Protein AF-W4RM06-F1 (afdb_monomer_lite)

pLDDT: mean 82.47, std 22.81, range [36.56, 98.69]

Organism: NCBI:txid1294265

InterPro domains:
  IPR001387 Cro/C1-type, helix-turn-helix domain [PS50943] (14-68)
  IPR001387 Cro/C1-type, helix-turn-helix domain [SM00530] (13-68)
  IPR001387 Cro/C1-type, helix-turn-helix domain [cd00093] (11-61)
  IPR010982 Lambda repressor-like, DNA-binding domain superfamily [G3DSA:1.10.260.40] (1-71)
  IPR010982 Lambda repressor-like, DNA-binding domain superfamily [SSF47413] (6-69)

Radius of gyration: 18.26 Å; chains: 1; bounding box: 46×34×47 Å

Foldseek 3Di:
DALVVLQVLLLQCLVVLCVQVPHDLCRSCVQLVHDSVVNVCSPVVNDTDDSSSSLSCCVVCVPGPSNCVVCNNCSVVVSVVNVVVVCPDDPPPPPDDDDDDDDDDDDDDDDDDDDD

Secondary structure (DSSP, 8-state):
--HHHHHHHHHHHHHHHHHHTT--HHHHHHHTT--HHHHHHHHTTSSPPPHHHHHHHHHHTTTSHHHHHHH-S-HHHHHHHHHHHTTTT------S---------S-S----PPP-

Structure (mmCIF, N/CA/C/O backbone):
data_AF-W4RM06-F1
#
_entry.id   AF-W4RM06-F1
#
loop_
_atom_site.group_PDB
_atom_site.id
_atom_site.type_symbol
_atom_site.label_atom_id
_atom_site.label_alt_id
_atom_site.label_comp_id
_atom_site.label_asym_id
_atom_site.label_entity_id
_atom_site.label_seq_id
_atom_site.pdbx_PDB_ins_code
_atom_site.Cartn_x
_atom_site.Cartn_y
_atom_site.Cartn_z
_atom_site.occupancy
_atom_site.B_iso_or_equiv
_atom_site.auth_seq_id
_atom_site.auth_comp_id
_atom_site.auth_asym_id
_atom_site.auth_atom_id
_atom_site.pdbx_PDB_model_num
ATOM 1 N N . MET A 1 1 ? 14.606 5.292 -10.178 1.00 82.69 1 MET A N 1
ATOM 2 C CA . MET A 1 1 ? 14.093 4.287 -9.219 1.00 82.69 1 MET A CA 1
ATOM 3 C C . MET A 1 1 ? 13.706 3.058 -10.015 1.00 82.69 1 MET A C 1
ATOM 5 O O . MET A 1 1 ? 13.183 3.231 -11.105 1.00 82.69 1 MET A O 1
ATOM 9 N N . THR A 1 2 ? 13.960 1.848 -9.525 1.00 92.25 2 THR A N 1
ATOM 10 C CA . THR A 1 2 ? 13.528 0.612 -10.207 1.00 92.25 2 THR A CA 1
ATOM 11 C C . THR A 1 2 ? 12.145 0.167 -9.732 1.00 92.25 2 THR A C 1
ATOM 13 O O . THR A 1 2 ? 11.680 0.578 -8.668 1.00 92.25 2 THR A O 1
ATOM 16 N N . ARG A 1 3 ? 11.480 -0.719 -10.487 1.00 94.19 3 ARG A N 1
ATOM 17 C CA . ARG A 1 3 ? 10.198 -1.317 -10.070 1.00 94.19 3 ARG A CA 1
ATOM 18 C C . ARG A 1 3 ? 10.292 -1.960 -8.680 1.00 94.19 3 ARG A C 1
ATOM 20 O O . ARG A 1 3 ? 9.402 -1.750 -7.858 1.00 94.19 3 ARG A O 1
ATOM 27 N N . ASP A 1 4 ? 11.360 -2.703 -8.409 1.00 95.12 4 ASP A N 1
ATOM 28 C CA . ASP A 1 4 ? 11.536 -3.412 -7.136 1.00 95.12 4 ASP A CA 1
ATOM 29 C C . ASP A 1 4 ? 11.766 -2.445 -5.967 1.00 95.12 4 ASP A C 1
ATOM 31 O O . ASP A 1 4 ? 11.228 -2.644 -4.875 1.00 95.12 4 ASP A O 1
ATOM 35 N N . GLU A 1 5 ? 12.485 -1.342 -6.202 1.00 95.62 5 GLU A N 1
ATOM 36 C CA . GLU A 1 5 ? 12.638 -0.273 -5.210 1.00 95.62 5 GLU A CA 1
ATOM 37 C C . GLU A 1 5 ? 11.291 0.368 -4.860 1.00 95.62 5 GLU A C 1
ATOM 39 O O . GLU A 1 5 ? 11.002 0.591 -3.682 1.00 95.62 5 GLU A O 1
ATOM 44 N N . ILE A 1 6 ? 10.453 0.639 -5.866 1.00 96.81 6 ILE A N 1
ATOM 45 C CA . ILE A 1 6 ? 9.100 1.178 -5.670 1.00 96.81 6 ILE A CA 1
ATOM 46 C C . ILE A 1 6 ? 8.262 0.195 -4.848 1.00 96.81 6 ILE A C 1
ATOM 48 O O . ILE A 1 6 ? 7.651 0.591 -3.852 1.00 96.81 6 ILE A O 1
ATOM 52 N N . ILE A 1 7 ? 8.269 -1.090 -5.221 1.00 97.88 7 ILE A N 1
ATOM 53 C CA . ILE A 1 7 ? 7.534 -2.138 -4.507 1.00 97.88 7 ILE A CA 1
ATOM 54 C C . ILE A 1 7 ? 7.948 -2.189 -3.036 1.00 97.88 7 ILE A C 1
ATOM 56 O O . ILE A 1 7 ? 7.076 -2.198 -2.161 1.00 97.88 7 ILE A O 1
ATOM 60 N N . SER A 1 8 ? 9.252 -2.177 -2.745 1.00 98.12 8 SER A N 1
ATOM 61 C CA . SER A 1 8 ? 9.743 -2.219 -1.366 1.00 98.12 8 SER A CA 1
ATOM 62 C C . SER A 1 8 ? 9.312 -0.988 -0.576 1.00 98.12 8 SER A C 1
ATOM 64 O O . SER A 1 8 ? 8.691 -1.117 0.481 1.00 98.12 8 SER A O 1
ATOM 66 N N . ARG A 1 9 ? 9.571 0.212 -1.113 1.00 97.81 9 ARG A N 1
ATOM 67 C CA . ARG A 1 9 ? 9.291 1.481 -0.425 1.00 97.81 9 ARG A CA 1
ATOM 68 C C . ARG A 1 9 ? 7.809 1.660 -0.119 1.00 97.81 9 ARG A C 1
ATOM 70 O O . ARG A 1 9 ? 7.461 2.040 0.997 1.00 97.81 9 ARG A O 1
ATOM 77 N N . VAL A 1 10 ? 6.931 1.350 -1.073 1.00 98.25 10 VAL A N 1
ATOM 78 C CA . VAL A 1 10 ? 5.479 1.454 -0.863 1.00 98.25 10 VAL A CA 1
ATOM 79 C C . VAL A 1 10 ? 5.004 0.401 0.135 1.00 98.25 10 VAL A C 1
ATOM 81 O O . VAL A 1 10 ? 4.276 0.740 1.068 1.00 98.25 10 VAL A O 1
ATOM 84 N N . SER A 1 11 ? 5.467 -0.849 0.011 1.00 98.50 11 SER A N 1
ATOM 85 C CA . SER A 1 11 ? 5.104 -1.938 0.936 1.00 98.50 11 SER A CA 1
ATOM 86 C C . SER A 1 11 ? 5.443 -1.601 2.392 1.00 98.50 11 SER A C 1
ATOM 88 O O . SER A 1 11 ? 4.647 -1.861 3.294 1.00 98.50 11 SER A O 1
ATOM 90 N N . GLU A 1 12 ? 6.593 -0.969 2.633 1.00 98.25 12 GLU A N 1
ATOM 91 C CA . GLU A 1 12 ? 7.021 -0.542 3.970 1.00 98.25 12 GLU A CA 1
ATOM 92 C C . GLU A 1 12 ? 6.146 0.562 4.577 1.00 98.25 12 GLU A C 1
ATOM 94 O O . GLU A 1 12 ? 6.074 0.687 5.805 1.00 98.25 12 GLU A O 1
ATOM 99 N N . LYS A 1 13 ? 5.479 1.356 3.733 1.00 98.25 13 LYS A N 1
ATOM 100 C CA . LYS A 1 13 ? 4.684 2.517 4.140 1.00 98.25 13 LYS A CA 1
ATOM 101 C C . LYS A 1 13 ? 3.189 2.247 4.254 1.00 98.25 13 LYS A C 1
ATOM 103 O O . LYS A 1 13 ? 2.501 3.067 4.850 1.00 98.25 13 LYS A O 1
ATOM 108 N N . VAL A 1 14 ? 2.688 1.089 3.815 1.00 98.25 14 VAL A N 1
ATOM 109 C CA . VAL A 1 14 ? 1.246 0.759 3.829 1.00 98.25 14 VAL A CA 1
ATOM 110 C C . VAL A 1 14 ? 0.588 0.981 5.196 1.00 98.25 14 VAL A C 1
ATOM 112 O O . VAL A 1 14 ? -0.499 1.548 5.269 1.00 98.25 14 VAL A O 1
ATOM 115 N N . ARG A 1 15 ? 1.250 0.593 6.296 1.00 98.50 15 ARG A N 1
ATOM 116 C CA . ARG A 1 15 ? 0.711 0.799 7.653 1.00 98.50 15 ARG A CA 1
ATOM 117 C C . ARG A 1 15 ? 0.625 2.279 8.031 1.00 98.50 15 ARG A C 1
ATOM 119 O O . ARG A 1 15 ? -0.334 2.675 8.689 1.00 98.50 15 ARG A O 1
ATOM 126 N N . VAL A 1 16 ? 1.644 3.059 7.667 1.00 98.44 16 VAL A N 1
ATOM 127 C CA . VAL A 1 16 ? 1.706 4.503 7.943 1.00 98.44 16 VAL A CA 1
ATOM 128 C C . VAL A 1 16 ? 0.625 5.208 7.140 1.00 98.44 16 VAL A C 1
ATOM 130 O O . VAL A 1 16 ? -0.206 5.886 7.727 1.00 98.44 16 VAL A O 1
ATOM 133 N N . LEU A 1 17 ? 0.562 4.921 5.840 1.00 98.56 17 LEU A N 1
ATOM 134 C CA . LEU A 1 17 ? -0.456 5.435 4.936 1.00 98.56 17 LEU A CA 1
ATOM 135 C C . LEU A 1 17 ? -1.870 5.141 5.444 1.00 98.56 17 LEU A C 1
ATOM 137 O O . LEU A 1 17 ? -2.706 6.032 5.518 1.00 98.56 17 LEU A O 1
ATOM 141 N N . ARG A 1 18 ? -2.137 3.895 5.857 1.00 98.56 18 ARG A N 1
ATOM 142 C CA . ARG A 1 18 ? -3.445 3.514 6.400 1.00 98.56 18 ARG A CA 1
ATOM 143 C C . ARG A 1 18 ? -3.806 4.317 7.655 1.00 98.56 18 ARG A C 1
ATOM 145 O O . ARG A 1 18 ? -4.975 4.654 7.839 1.00 98.56 18 ARG A O 1
ATOM 152 N N . ALA A 1 19 ? -2.833 4.565 8.533 1.00 98.44 19 ALA A N 1
ATOM 153 C CA . ALA A 1 19 ? -3.039 5.358 9.740 1.00 98.44 19 ALA A CA 1
ATOM 154 C C . ALA A 1 19 ? -3.270 6.842 9.415 1.00 98.44 19 ALA A C 1
ATOM 156 O O . ALA A 1 19 ? -4.161 7.437 10.011 1.00 98.44 19 ALA A O 1
ATOM 157 N N . GLU A 1 20 ? -2.533 7.395 8.448 1.00 98.25 20 GLU A N 1
ATOM 158 C CA . GLU A 1 20 ? -2.690 8.767 7.944 1.00 98.25 20 GLU A CA 1
ATOM 159 C C . GLU A 1 20 ? -4.120 9.024 7.459 1.00 98.25 20 GLU A C 1
ATOM 161 O O . GLU A 1 20 ? -4.757 9.984 7.881 1.00 98.25 20 GLU A O 1
ATOM 166 N N . VAL A 1 21 ? -4.676 8.111 6.657 1.00 98.06 21 VAL A N 1
ATOM 167 C CA . VAL A 1 21 ? -6.057 8.232 6.156 1.00 98.06 21 VAL A CA 1
ATOM 168 C C . VAL A 1 21 ? -7.124 7.733 7.146 1.00 98.06 21 VAL A C 1
ATOM 170 O O . VAL A 1 21 ? -8.316 7.751 6.841 1.00 98.06 21 VAL A O 1
ATOM 173 N N . GLY A 1 22 ? -6.726 7.251 8.330 1.00 98.31 22 GLY A N 1
ATOM 174 C CA . GLY A 1 22 ? -7.642 6.812 9.389 1.00 98.31 22 GLY A CA 1
ATOM 175 C C . GLY A 1 22 ? -8.440 5.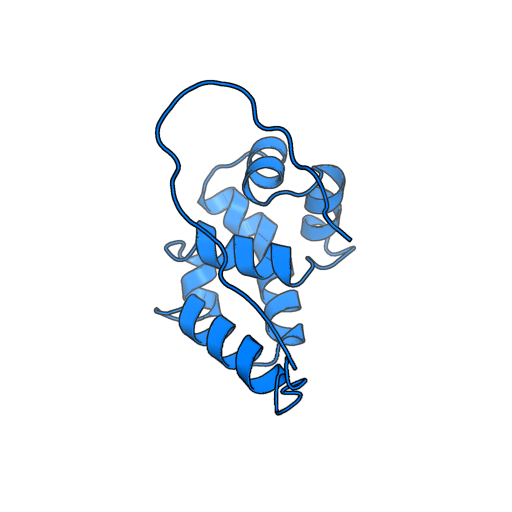539 9.077 1.00 98.31 22 GLY A C 1
ATOM 176 O O . GLY A 1 22 ? -9.552 5.364 9.577 1.00 98.31 22 GLY A O 1
ATOM 177 N N . TYR A 1 23 ? -7.924 4.638 8.236 1.00 98.56 23 TYR A N 1
ATOM 178 C CA . TYR A 1 23 ? -8.662 3.439 7.819 1.00 98.56 23 TYR A CA 1
ATOM 179 C C . TYR A 1 23 ? -8.399 2.225 8.720 1.00 98.56 23 TYR A C 1
ATOM 181 O O . TYR A 1 23 ? -7.284 1.960 9.189 1.00 98.56 23 TYR A O 1
ATOM 189 N N . THR A 1 24 ? -9.438 1.410 8.917 1.00 98.69 24 THR A N 1
ATOM 190 C CA . THR A 1 24 ? -9.285 0.060 9.473 1.00 98.69 24 THR A CA 1
ATOM 191 C C . THR A 1 24 ? -8.580 -0.849 8.463 1.00 98.69 24 THR A C 1
ATOM 193 O O . THR A 1 24 ? -8.533 -0.554 7.267 1.00 98.69 24 THR A O 1
ATOM 196 N N . GLN A 1 25 ? -8.024 -1.975 8.922 1.00 98.50 25 GLN A N 1
ATOM 197 C CA . GLN A 1 25 ? -7.424 -2.958 8.010 1.00 98.50 25 GLN A CA 1
ATOM 198 C C . GLN A 1 25 ? -8.448 -3.516 7.017 1.00 98.50 25 GLN A C 1
ATOM 200 O O . GLN A 1 25 ? -8.106 -3.713 5.859 1.00 98.50 25 GLN A O 1
ATOM 205 N N . ASP A 1 26 ? -9.691 -3.736 7.449 1.00 98.62 26 ASP A N 1
ATOM 206 C CA . ASP A 1 26 ? -10.756 -4.210 6.562 1.00 98.62 26 ASP A CA 1
ATOM 207 C C . ASP A 1 26 ? -11.048 -3.192 5.456 1.00 98.62 26 ASP A C 1
ATOM 209 O O . ASP A 1 26 ? -11.005 -3.542 4.281 1.00 98.62 26 ASP A O 1
ATOM 213 N N . LYS A 1 27 ? -11.233 -1.914 5.819 1.00 98.69 27 LYS A N 1
ATOM 214 C CA . LYS A 1 27 ? -11.496 -0.840 4.852 1.00 98.69 27 LYS A CA 1
ATOM 215 C C . LYS A 1 27 ? -10.338 -0.650 3.873 1.00 98.69 27 LYS A C 1
ATOM 217 O O . LYS A 1 27 ? -10.558 -0.512 2.678 1.00 98.69 27 LYS A O 1
ATOM 222 N N . MET A 1 28 ? -9.101 -0.644 4.368 1.00 98.56 28 MET A N 1
ATOM 223 C CA . MET A 1 28 ? -7.926 -0.493 3.508 1.00 98.56 28 MET A CA 1
ATOM 224 C C . MET A 1 28 ? -7.781 -1.670 2.541 1.00 98.56 28 MET A C 1
ATOM 226 O O . MET A 1 28 ? -7.480 -1.456 1.373 1.00 98.56 28 MET A O 1
ATOM 230 N N . ALA A 1 29 ? -7.989 -2.899 3.026 1.00 98.56 29 ALA A N 1
ATOM 231 C CA . ALA A 1 29 ? -7.890 -4.106 2.214 1.00 98.56 29 ALA A CA 1
ATOM 232 C C . ALA A 1 29 ? -8.921 -4.105 1.076 1.00 98.56 29 ALA A C 1
ATOM 234 O O . ALA A 1 29 ? -8.556 -4.399 -0.060 1.00 98.56 29 ALA A O 1
ATOM 235 N N . ASP A 1 30 ? -10.159 -3.702 1.375 1.00 98.50 30 ASP A N 1
ATOM 236 C CA . ASP A 1 30 ? -11.233 -3.529 0.393 1.00 98.50 30 ASP A CA 1
ATOM 237 C C . ASP A 1 30 ? -10.869 -2.480 -0.674 1.00 98.50 30 ASP A C 1
ATOM 239 O O . ASP A 1 30 ? -10.872 -2.777 -1.866 1.00 98.50 30 ASP A O 1
ATOM 243 N N . ILE A 1 31 ? -10.416 -1.293 -0.248 1.00 98.12 31 ILE A N 1
ATOM 244 C CA . ILE A 1 31 ? -10.047 -0.185 -1.148 1.00 98.12 31 ILE A CA 1
ATOM 245 C C . ILE A 1 31 ? -8.914 -0.556 -2.111 1.00 98.12 31 ILE A C 1
ATOM 247 O O . ILE A 1 31 ? -8.983 -0.225 -3.292 1.00 98.12 31 ILE A O 1
ATOM 251 N N . ILE A 1 32 ? -7.865 -1.234 -1.633 1.00 97.69 32 ILE A N 1
ATOM 252 C CA . ILE A 1 32 ? -6.715 -1.605 -2.480 1.00 97.69 32 ILE A CA 1
ATOM 253 C C . ILE A 1 32 ? -6.889 -2.964 -3.175 1.00 97.69 32 ILE A C 1
ATOM 255 O O . ILE A 1 32 ? -5.967 -3.427 -3.850 1.00 97.69 32 ILE A O 1
ATOM 259 N N . GLY A 1 33 ? -8.043 -3.617 -2.998 1.00 97.50 33 GLY A N 1
ATOM 260 C CA . GLY A 1 33 ? -8.399 -4.859 -3.682 1.00 97.50 33 GLY A CA 1
ATOM 261 C C . GLY A 1 33 ? -7.584 -6.082 -3.253 1.00 97.50 33 GLY A C 1
ATOM 262 O O . GLY A 1 33 ? -7.241 -6.919 -4.088 1.00 97.50 33 GLY A O 1
ATOM 263 N N . VAL A 1 34 ? -7.246 -6.208 -1.965 1.00 98.38 34 VAL A N 1
ATOM 264 C CA . VAL A 1 34 ? -6.536 -7.380 -1.417 1.00 98.38 34 VAL A CA 1
ATOM 265 C C . VAL A 1 34 ? -7.288 -7.990 -0.240 1.00 98.38 34 VAL A C 1
ATOM 267 O O . VAL A 1 34 ? -8.111 -7.351 0.404 1.00 98.38 34 VAL A O 1
ATOM 270 N N . SER A 1 35 ? -6.976 -9.238 0.117 1.00 98.56 35 SER A N 1
ATOM 271 C CA . SER A 1 35 ? -7.533 -9.812 1.346 1.00 98.56 35 SER A CA 1
ATOM 272 C C . SER A 1 35 ? -6.972 -9.111 2.594 1.00 98.56 35 SER A C 1
ATOM 274 O O . SER A 1 35 ? -5.790 -8.749 2.633 1.00 98.56 35 SER A O 1
ATOM 276 N N . LYS A 1 36 ? -7.763 -9.023 3.674 1.00 98.56 36 LYS A N 1
ATOM 277 C CA . LYS A 1 36 ? -7.280 -8.539 4.985 1.00 98.56 36 LYS A CA 1
ATOM 278 C C . LYS A 1 36 ? -6.020 -9.281 5.438 1.00 98.56 36 LYS A C 1
ATOM 280 O O . LYS A 1 36 ? -5.080 -8.673 5.945 1.00 98.56 36 LYS A O 1
ATOM 285 N N . LYS A 1 37 ? -5.972 -10.604 5.231 1.00 98.50 37 LYS A N 1
ATOM 286 C CA . LYS A 1 37 ? -4.803 -11.434 5.562 1.00 98.50 37 LYS A CA 1
ATOM 287 C C . LYS A 1 37 ? -3.560 -10.956 4.809 1.00 98.50 37 LYS A C 1
ATOM 289 O O . LYS A 1 37 ? -2.506 -10.834 5.430 1.00 98.50 37 LYS A O 1
ATOM 294 N N . THR A 1 38 ? -3.691 -10.674 3.513 1.00 98.38 38 THR A N 1
ATOM 295 C CA . THR A 1 38 ? -2.611 -10.149 2.666 1.00 98.38 38 THR A CA 1
ATOM 296 C C . THR A 1 38 ? -2.124 -8.803 3.187 1.00 98.38 38 THR A C 1
ATOM 298 O O . THR A 1 38 ? -0.933 -8.669 3.456 1.00 98.38 38 THR A O 1
ATOM 301 N N . LEU A 1 39 ? -3.033 -7.851 3.434 1.00 98.69 39 LEU A N 1
ATOM 302 C CA . LEU A 1 39 ? -2.685 -6.549 4.011 1.00 98.69 39 LEU A CA 1
ATOM 303 C C . LEU A 1 39 ? -1.909 -6.708 5.329 1.00 98.69 39 LEU A C 1
ATOM 305 O O . LEU A 1 39 ? -0.847 -6.119 5.499 1.00 98.69 39 LEU A O 1
ATOM 309 N N . VAL A 1 40 ? -2.388 -7.563 6.239 1.00 98.62 40 VAL A N 1
ATOM 310 C CA . VAL A 1 40 ? -1.715 -7.833 7.520 1.00 98.62 40 VAL A CA 1
ATOM 311 C C . VAL A 1 40 ? -0.310 -8.413 7.323 1.00 98.62 40 VAL A C 1
ATOM 313 O O . VAL A 1 40 ? 0.589 -8.081 8.094 1.00 98.62 40 VAL A O 1
ATOM 316 N N . GLN A 1 41 ? -0.089 -9.291 6.336 1.00 98.69 41 GLN A N 1
ATOM 317 C CA . GLN A 1 41 ? 1.259 -9.808 6.058 1.00 98.69 41 GLN A CA 1
ATOM 318 C C . GLN A 1 41 ? 2.185 -8.718 5.499 1.00 98.69 41 GLN A C 1
ATOM 320 O O . GLN A 1 41 ? 3.356 -8.690 5.885 1.00 98.69 41 GLN A O 1
ATOM 325 N N . ILE A 1 42 ? 1.663 -7.817 4.657 1.00 98.50 42 ILE A N 1
ATOM 326 C CA . ILE A 1 42 ? 2.407 -6.663 4.127 1.00 98.50 42 ILE A CA 1
ATOM 327 C C . ILE A 1 42 ? 2.805 -5.723 5.269 1.00 98.50 42 ILE A C 1
ATOM 329 O O . ILE A 1 42 ? 3.983 -5.426 5.442 1.00 98.50 42 ILE A O 1
ATOM 333 N N . GLU A 1 43 ? 1.863 -5.339 6.136 1.00 98.38 43 GLU A N 1
ATOM 334 C CA . GLU A 1 43 ? 2.144 -4.459 7.282 1.00 98.38 43 GLU A CA 1
ATOM 335 C C . GLU A 1 43 ? 3.137 -5.067 8.286 1.00 98.38 43 GLU A C 1
ATOM 337 O O . GLU A 1 43 ? 3.855 -4.342 8.976 1.00 98.38 43 GLU A O 1
ATOM 342 N N . LYS A 1 44 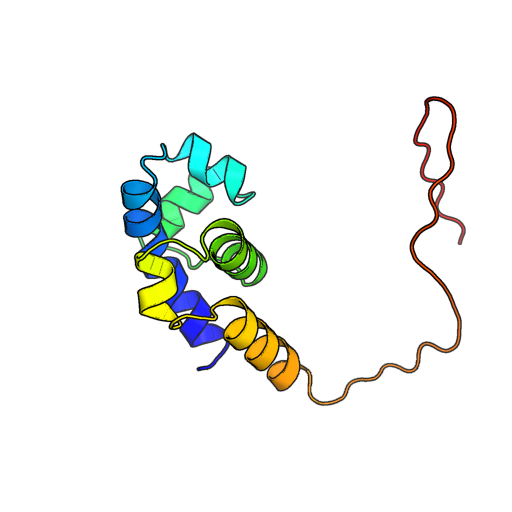? 3.188 -6.403 8.374 1.00 97.81 44 LYS A N 1
ATOM 343 C CA . LYS A 1 44 ? 4.166 -7.152 9.181 1.00 97.81 44 LYS A CA 1
ATOM 344 C C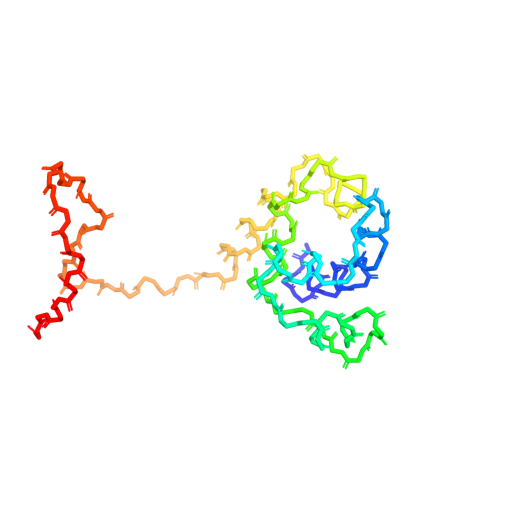 . LYS A 1 44 ? 5.505 -7.370 8.470 1.00 97.81 44 LYS A C 1
ATOM 346 O O . LYS A 1 44 ? 6.366 -8.030 9.048 1.00 97.81 44 LYS A O 1
ATOM 351 N N . ARG A 1 45 ? 5.679 -6.853 7.247 1.00 96.88 45 ARG A N 1
ATOM 352 C CA . ARG A 1 45 ? 6.880 -7.007 6.406 1.00 96.88 45 ARG A CA 1
ATOM 353 C C . ARG A 1 45 ? 7.245 -8.464 6.105 1.00 96.88 45 ARG A C 1
ATOM 355 O O . ARG A 1 45 ? 8.412 -8.799 5.954 1.00 96.88 45 ARG A O 1
ATOM 362 N N . ARG A 1 46 ? 6.248 -9.351 6.054 1.00 97.75 46 ARG A N 1
ATOM 363 C CA . ARG A 1 46 ? 6.447 -10.778 5.735 1.00 97.75 46 ARG A CA 1
ATOM 364 C C . ARG A 1 46 ? 6.323 -11.066 4.245 1.00 97.75 46 ARG A C 1
ATOM 366 O O . ARG A 1 46 ? 6.872 -12.049 3.769 1.00 97.75 46 ARG A O 1
ATOM 373 N N . VAL A 1 47 ? 5.574 -10.226 3.539 1.00 97.88 47 VAL A N 1
ATOM 374 C CA . VAL A 1 47 ? 5.415 -10.249 2.084 1.00 97.88 47 VAL A CA 1
ATOM 375 C C . VAL A 1 47 ? 5.420 -8.809 1.581 1.00 97.88 47 VAL A C 1
ATOM 377 O O . VAL A 1 47 ? 5.036 -7.902 2.319 1.00 97.88 47 VAL A O 1
ATOM 380 N N . GLN A 1 48 ? 5.837 -8.598 0.339 1.00 98.25 48 GLN A N 1
ATOM 381 C CA . GLN A 1 48 ? 5.673 -7.314 -0.339 1.00 98.25 48 GLN A CA 1
ATOM 382 C C . GLN A 1 48 ? 4.344 -7.279 -1.100 1.00 98.25 48 GLN A C 1
ATOM 384 O O . GLN A 1 48 ? 3.766 -8.320 -1.424 1.00 98.25 48 GLN A O 1
ATOM 389 N N . ALA A 1 49 ? 3.847 -6.075 -1.366 1.00 97.69 49 ALA A N 1
ATOM 390 C CA . ALA A 1 49 ? 2.721 -5.877 -2.265 1.00 97.69 49 ALA A CA 1
ATOM 391 C C . ALA A 1 49 ? 3.131 -6.204 -3.712 1.00 97.69 49 ALA A C 1
ATOM 393 O O . ALA A 1 49 ? 4.263 -5.955 -4.120 1.00 97.69 49 ALA A O 1
ATOM 394 N N . GLY A 1 50 ? 2.205 -6.746 -4.504 1.00 97.06 50 GLY A N 1
ATOM 395 C CA . GLY A 1 50 ? 2.428 -6.916 -5.941 1.00 97.06 50 GLY A CA 1
ATOM 396 C C . GLY A 1 50 ? 2.428 -5.571 -6.674 1.00 97.06 50 GLY A C 1
ATOM 397 O O . GLY A 1 50 ? 1.860 -4.595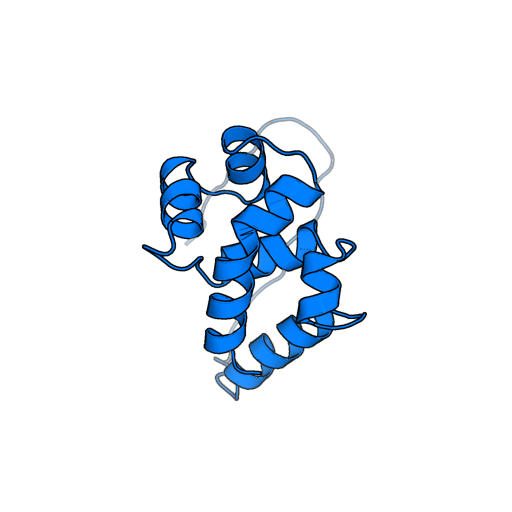 -6.182 1.00 97.06 50 GLY A O 1
ATOM 398 N N . TRP A 1 51 ? 3.009 -5.530 -7.878 1.00 97.00 51 TRP A N 1
ATOM 399 C CA . TRP A 1 51 ? 3.080 -4.307 -8.692 1.00 97.00 51 TRP A CA 1
ATOM 400 C C . TRP A 1 51 ? 1.713 -3.639 -8.897 1.00 97.00 51 TRP A C 1
ATOM 402 O O . TRP A 1 51 ? 1.588 -2.435 -8.714 1.00 97.00 51 TRP A O 1
ATOM 412 N N . SER A 1 52 ? 0.666 -4.411 -9.203 1.00 96.94 52 SER A N 1
ATOM 413 C CA . SER A 1 52 ? -0.690 -3.874 -9.384 1.00 96.94 52 SER A CA 1
ATOM 414 C C . SER A 1 52 ? -1.249 -3.229 -8.112 1.00 96.94 52 SER A C 1
ATOM 416 O O . SER A 1 52 ? -1.830 -2.151 -8.181 1.00 96.94 52 SER A O 1
ATOM 418 N N . THR A 1 53 ? -1.036 -3.843 -6.945 1.00 98.06 53 THR A N 1
ATOM 419 C CA . THR A 1 53 ? -1.440 -3.277 -5.649 1.00 98.06 53 THR A CA 1
ATOM 420 C C . THR A 1 53 ? -0.666 -1.999 -5.339 1.00 98.06 53 THR A C 1
ATOM 422 O O . THR A 1 53 ? -1.244 -1.046 -4.830 1.00 98.06 53 THR A O 1
ATOM 425 N N . VAL A 1 54 ? 0.627 -1.952 -5.666 1.00 98.25 54 VAL A N 1
ATOM 426 C CA . VAL A 1 54 ? 1.461 -0.753 -5.503 1.00 98.25 54 VAL A CA 1
ATOM 427 C C . VAL A 1 54 ? 0.960 0.388 -6.385 1.00 98.25 54 VAL A C 1
ATOM 429 O O . VAL A 1 54 ? 0.781 1.495 -5.889 1.00 98.25 54 VAL A O 1
ATOM 432 N N . VAL A 1 55 ? 0.656 0.111 -7.656 1.00 97.69 55 VAL A N 1
ATOM 433 C CA . VAL A 1 55 ? 0.055 1.096 -8.568 1.00 97.69 55 VAL A CA 1
ATOM 434 C C . VAL A 1 55 ? -1.288 1.589 -8.028 1.00 97.69 55 VAL A C 1
ATOM 436 O O . VAL A 1 55 ? -1.512 2.795 -7.984 1.00 97.69 55 VAL A O 1
ATOM 439 N N . ALA A 1 56 ? -2.154 0.687 -7.552 1.00 98.25 56 ALA A N 1
ATOM 440 C CA . ALA A 1 56 ? -3.433 1.061 -6.951 1.00 98.25 56 ALA A CA 1
ATOM 441 C C . ALA A 1 56 ? -3.251 1.957 -5.717 1.00 98.25 56 ALA A C 1
ATOM 443 O O . ALA A 1 56 ? -3.928 2.972 -5.596 1.00 98.25 56 ALA A O 1
ATOM 444 N N . ILE A 1 57 ? -2.305 1.628 -4.831 1.00 98.38 57 ILE A N 1
ATOM 445 C CA . ILE A 1 57 ? -1.975 2.451 -3.663 1.00 98.38 57 ILE A CA 1
ATOM 446 C C . ILE A 1 57 ? -1.535 3.850 -4.107 1.00 98.38 57 ILE A C 1
ATOM 448 O O . ILE A 1 57 ? -2.096 4.845 -3.657 1.00 98.38 57 ILE A O 1
ATOM 452 N N . CYS A 1 58 ? -0.564 3.951 -5.010 1.00 97.62 58 CYS A N 1
ATOM 453 C CA . CYS A 1 58 ? -0.080 5.255 -5.447 1.00 97.62 58 CYS A CA 1
ATOM 454 C C . CYS A 1 58 ? -1.164 6.070 -6.158 1.00 97.62 58 CYS A C 1
ATOM 456 O O . CYS A 1 58 ? -1.220 7.274 -5.958 1.00 97.62 58 CYS A O 1
ATOM 458 N N . ALA A 1 59 ? -2.042 5.440 -6.942 1.00 97.44 59 ALA A N 1
ATOM 459 C CA . ALA A 1 59 ? -3.123 6.134 -7.637 1.00 97.44 59 ALA A CA 1
ATOM 460 C C . ALA A 1 59 ? -4.221 6.632 -6.689 1.00 97.44 59 ALA A C 1
ATOM 462 O O . ALA A 1 59 ? -4.629 7.788 -6.777 1.00 97.44 59 ALA A O 1
ATOM 463 N N . LEU A 1 60 ? -4.680 5.778 -5.770 1.00 98.12 60 LEU A N 1
ATOM 464 C CA . LEU A 1 60 ? -5.766 6.099 -4.840 1.00 98.12 60 LEU A CA 1
ATOM 465 C C . LEU A 1 60 ? -5.332 7.077 -3.743 1.00 98.12 60 LEU A C 1
ATOM 467 O O . LEU A 1 60 ? -6.167 7.801 -3.208 1.00 98.12 60 LEU A O 1
ATOM 471 N N . PHE A 1 61 ? -4.039 7.105 -3.413 1.00 97.62 61 PHE A N 1
ATOM 472 C CA . PHE A 1 61 ? -3.499 7.888 -2.304 1.00 97.62 61 PHE A CA 1
ATOM 473 C C . PHE A 1 61 ? -2.438 8.912 -2.737 1.00 97.62 61 PHE A C 1
ATOM 475 O O . PHE A 1 61 ? -1.630 9.339 -1.915 1.00 97.62 61 PHE A O 1
ATOM 482 N N . ARG A 1 62 ? -2.426 9.333 -4.007 1.00 96.00 62 ARG A N 1
ATOM 483 C CA . ARG A 1 62 ? -1.405 10.244 -4.574 1.00 96.00 62 ARG A CA 1
ATOM 484 C C . ARG A 1 62 ? -1.262 11.591 -3.853 1.00 96.00 62 ARG A C 1
ATOM 486 O O . ARG A 1 62 ? -0.224 12.228 -3.957 1.00 96.00 62 ARG A O 1
ATOM 493 N N . GLU A 1 63 ? -2.303 12.019 -3.145 1.00 95.00 63 GLU A N 1
ATOM 494 C CA . GLU A 1 63 ? -2.352 13.305 -2.432 1.00 95.00 63 GLU A CA 1
ATOM 495 C C . GLU A 1 63 ? -1.950 13.189 -0.956 1.00 95.00 63 GLU A C 1
ATOM 497 O O . GLU A 1 63 ? -1.910 14.187 -0.247 1.00 95.00 63 GLU A O 1
ATOM 502 N N . THR A 1 64 ? -1.655 11.976 -0.483 1.00 97.12 64 THR A N 1
ATOM 503 C CA . THR A 1 64 ? -1.199 11.753 0.894 1.00 97.12 64 THR A CA 1
ATOM 504 C C . THR A 1 64 ? 0.264 12.148 1.044 1.00 97.12 64 THR A C 1
ATOM 506 O O . THR A 1 64 ? 1.075 11.914 0.139 1.00 97.12 64 THR A O 1
ATOM 509 N N . GLU A 1 65 ? 0.627 12.688 2.206 1.00 96.81 65 GLU A N 1
ATOM 510 C CA . GLU A 1 65 ? 2.004 13.087 2.508 1.00 96.81 65 GLU A CA 1
ATOM 511 C C . GLU A 1 65 ? 2.940 11.883 2.408 1.00 96.81 65 GLU A C 1
ATOM 513 O O . GLU A 1 65 ? 4.053 11.995 1.899 1.00 96.81 65 GLU A O 1
ATOM 518 N N . THR A 1 66 ? 2.476 10.700 2.829 1.00 97.19 66 THR A N 1
ATOM 519 C CA . THR A 1 66 ? 3.260 9.466 2.722 1.00 97.19 66 THR A CA 1
ATOM 520 C C . THR A 1 66 ? 3.655 9.158 1.277 1.00 97.19 66 THR A C 1
ATOM 522 O O . THR A 1 66 ? 4.804 8.789 1.035 1.00 97.19 66 THR A O 1
ATOM 525 N N . ILE A 1 67 ? 2.734 9.281 0.316 1.00 97.56 67 ILE A N 1
ATOM 526 C CA . ILE A 1 67 ? 3.019 8.978 -1.094 1.00 97.56 67 ILE A CA 1
ATOM 527 C C . ILE A 1 67 ? 3.810 10.114 -1.749 1.00 97.56 67 ILE A C 1
ATOM 529 O O . ILE A 1 67 ? 4.791 9.834 -2.441 1.00 97.56 67 ILE A O 1
ATOM 533 N N . GLN A 1 68 ? 3.476 11.376 -1.472 1.00 96.00 68 GLN A N 1
ATOM 534 C CA . GLN A 1 68 ? 4.241 12.520 -1.980 1.00 96.00 68 GLN A CA 1
ATOM 535 C C . GLN A 1 68 ? 5.682 12.533 -1.458 1.00 96.00 68 GLN A C 1
ATOM 537 O O . GLN A 1 68 ? 6.615 12.824 -2.198 1.00 96.00 68 GLN A O 1
ATOM 542 N N . PHE A 1 69 ? 5.917 12.128 -0.210 1.00 95.94 69 PHE A N 1
ATOM 543 C CA . PHE A 1 69 ? 7.270 12.000 0.329 1.00 95.94 69 PHE A CA 1
ATOM 544 C C . PHE A 1 69 ? 8.097 10.928 -0.399 1.00 95.94 69 PHE A C 1
ATOM 546 O O . PHE A 1 69 ? 9.316 11.055 -0.520 1.00 95.94 69 PHE A O 1
ATOM 553 N N . LEU A 1 70 ? 7.458 9.857 -0.882 1.00 94.00 70 LEU A N 1
ATOM 554 C CA . LEU A 1 70 ? 8.153 8.783 -1.595 1.00 94.00 70 LEU A CA 1
ATOM 555 C C . LEU A 1 70 ? 8.541 9.161 -3.030 1.00 94.00 70 LEU A C 1
ATOM 557 O O . LEU A 1 70 ? 9.583 8.693 -3.496 1.00 94.00 70 LEU A O 1
ATOM 561 N N . PHE A 1 71 ? 7.709 9.948 -3.719 1.00 92.00 71 PHE A N 1
ATOM 562 C CA . PHE A 1 71 ? 7.815 10.172 -5.168 1.00 92.00 71 PHE A CA 1
ATOM 563 C C . PHE A 1 71 ? 7.902 11.644 -5.596 1.00 92.00 71 PHE A C 1
ATOM 565 O O . PHE A 1 71 ? 8.095 11.919 -6.776 1.00 92.00 71 PHE A O 1
ATOM 572 N N . GLY A 1 72 ? 7.784 12.592 -4.668 1.00 87.44 72 GLY A N 1
ATOM 573 C CA . GLY A 1 72 ? 7.602 14.008 -4.976 1.00 87.44 72 GLY A CA 1
ATOM 574 C C . GLY A 1 72 ? 6.157 14.338 -5.365 1.00 87.44 72 GLY A C 1
ATOM 575 O O . GLY A 1 72 ? 5.220 13.633 -4.992 1.00 87.44 72 GLY A O 1
ATOM 576 N N . ASN A 1 73 ? 5.978 15.424 -6.120 1.00 81.06 73 ASN A N 1
ATOM 577 C CA . ASN A 1 73 ? 4.650 15.955 -6.452 1.00 81.06 73 ASN A CA 1
ATOM 578 C C . ASN A 1 73 ? 3.901 15.150 -7.529 1.00 81.06 73 ASN A C 1
ATOM 580 O O . ASN A 1 73 ? 2.686 15.272 -7.616 1.00 81.06 73 ASN A O 1
ATOM 584 N N . GLU A 1 74 ? 4.587 14.291 -8.294 1.00 88.81 74 GLU A N 1
ATOM 585 C CA . GLU A 1 74 ? 3.993 13.536 -9.412 1.00 88.81 74 GLU A CA 1
ATOM 586 C C . GLU A 1 74 ? 4.212 12.007 -9.276 1.00 88.81 74 GLU A C 1
ATOM 588 O O . GLU A 1 74 ? 4.963 11.399 -10.043 1.00 88.81 74 GLU A O 1
ATOM 593 N N . PRO A 1 75 ? 3.562 11.319 -8.309 1.00 90.88 75 PRO A N 1
ATOM 594 C CA . PRO A 1 75 ? 3.750 9.878 -8.093 1.00 90.88 75 PRO A CA 1
ATOM 595 C C . PRO A 1 75 ? 3.420 8.995 -9.302 1.00 90.88 75 PRO A C 1
ATOM 597 O O . PRO A 1 75 ? 4.025 7.937 -9.485 1.00 90.88 75 PRO A O 1
ATOM 600 N N . LEU A 1 76 ? 2.441 9.406 -10.112 1.00 93.62 76 LEU A N 1
ATOM 601 C CA . LEU A 1 76 ? 1.998 8.641 -11.277 1.00 93.62 76 LEU A CA 1
ATOM 602 C C . LEU A 1 76 ? 2.980 8.744 -12.444 1.00 93.62 76 LEU A C 1
ATOM 604 O O . LEU A 1 76 ? 3.239 7.729 -13.082 1.00 93.62 76 LEU A O 1
ATOM 608 N N . GLU A 1 77 ? 3.603 9.905 -12.654 1.00 91.81 77 GLU A N 1
ATOM 609 C CA . GLU A 1 77 ? 4.636 10.085 -13.681 1.00 91.81 77 GLU A CA 1
ATOM 610 C C . GLU A 1 77 ? 5.833 9.152 -13.433 1.00 91.81 77 GLU A C 1
ATOM 612 O O . GLU A 1 77 ? 6.331 8.492 -14.350 1.00 91.81 77 GLU A O 1
ATOM 617 N N . VAL A 1 78 ? 6.254 9.012 -12.168 1.00 91.75 78 VAL A N 1
ATOM 618 C CA . VAL A 1 78 ? 7.328 8.080 -11.784 1.00 91.75 78 VAL A CA 1
ATOM 619 C C . VAL A 1 78 ? 6.940 6.632 -12.094 1.00 91.75 78 VAL A C 1
ATOM 621 O O . VAL A 1 78 ? 7.758 5.862 -12.603 1.00 91.75 78 VAL A O 1
ATOM 624 N N . LEU A 1 79 ? 5.697 6.242 -11.799 1.00 93.50 79 LEU A N 1
ATOM 625 C CA . LEU A 1 79 ? 5.206 4.892 -12.079 1.00 93.50 79 LEU A CA 1
ATOM 626 C C . LEU A 1 79 ? 5.111 4.608 -13.576 1.00 93.50 79 LEU A C 1
ATOM 628 O O . LEU A 1 79 ? 5.500 3.520 -13.996 1.00 93.50 79 LEU A O 1
ATOM 632 N N . GLU A 1 80 ? 4.613 5.560 -14.364 1.00 92.38 80 GLU A N 1
ATOM 633 C CA . GLU A 1 80 ? 4.524 5.458 -15.823 1.00 92.38 80 GLU A CA 1
ATOM 634 C C . GLU A 1 80 ? 5.913 5.324 -16.443 1.00 92.38 80 GLU A C 1
ATOM 636 O O . GLU A 1 80 ? 6.144 4.406 -17.230 1.00 92.38 80 GLU A O 1
ATOM 641 N N . THR A 1 81 ? 6.863 6.155 -16.009 1.00 90.88 81 THR A N 1
ATOM 642 C CA . THR A 1 81 ? 8.260 6.098 -16.455 1.00 90.88 8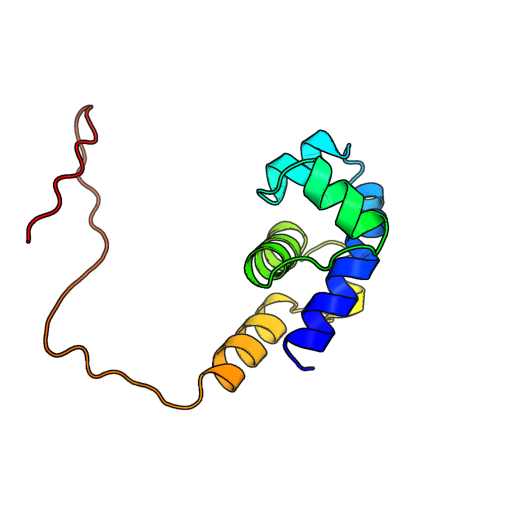1 THR A CA 1
ATOM 643 C C . THR A 1 81 ? 8.848 4.710 -16.213 1.00 90.88 81 THR A C 1
ATOM 645 O O . THR A 1 81 ? 9.298 4.054 -17.148 1.00 90.88 81 THR A O 1
ATOM 648 N N . VAL A 1 82 ? 8.744 4.184 -14.987 1.00 91.38 82 VAL A N 1
ATOM 649 C CA . VAL A 1 82 ? 9.276 2.850 -14.656 1.00 91.38 82 VAL A CA 1
ATOM 650 C C . VAL A 1 82 ? 8.518 1.723 -15.363 1.00 91.38 82 VAL A C 1
ATOM 652 O O . VAL A 1 82 ? 9.116 0.714 -15.749 1.00 91.38 82 VAL A O 1
ATOM 655 N N . ALA A 1 83 ? 7.203 1.859 -15.542 1.00 89.94 83 ALA A N 1
ATOM 656 C CA . ALA A 1 83 ? 6.407 0.879 -16.270 1.00 89.94 83 ALA A CA 1
ATOM 657 C C . ALA A 1 83 ? 6.815 0.804 -17.745 1.00 89.94 83 ALA A C 1
ATOM 659 O O . ALA A 1 83 ? 6.874 -0.299 -18.284 1.00 89.94 83 ALA A O 1
ATOM 660 N N . HIS A 1 84 ? 7.117 1.944 -18.372 1.00 86.00 84 HIS A N 1
ATOM 661 C CA . HIS A 1 84 ? 7.480 2.023 -19.783 1.00 86.00 84 HIS A CA 1
ATOM 662 C C . HIS A 1 84 ? 8.960 1.721 -20.050 1.00 86.00 84 HIS A C 1
ATOM 664 O O . HIS A 1 84 ? 9.266 1.026 -21.020 1.00 86.00 84 HIS A O 1
ATOM 670 N N . GLU A 1 85 ? 9.873 2.120 -19.165 1.00 74.44 85 GLU A N 1
ATOM 671 C CA . GLU A 1 85 ? 11.296 1.757 -19.248 1.00 74.44 85 GLU A CA 1
ATOM 672 C C . GLU A 1 85 ? 11.517 0.242 -19.100 1.00 74.44 85 GLU A C 1
ATOM 674 O O . GLU A 1 85 ? 12.353 -0.341 -19.785 1.00 74.44 85 GLU A O 1
ATOM 679 N N . GLY A 1 86 ? 10.708 -0.440 -18.279 1.00 58.00 86 GLY A N 1
ATOM 680 C CA . GLY A 1 86 ? 10.717 -1.905 -18.184 1.00 58.00 86 GLY A CA 1
ATOM 681 C C . GLY A 1 86 ? 10.117 -2.631 -19.399 1.00 58.00 86 GLY A C 1
ATOM 682 O O . GLY A 1 86 ? 10.138 -3.862 -19.436 1.00 58.00 86 GLY A O 1
ATOM 683 N N . THR A 1 87 ? 9.561 -1.900 -20.372 1.00 53.72 87 THR A N 1
ATOM 684 C CA . THR A 1 87 ? 8.894 -2.454 -21.565 1.00 53.72 87 THR A CA 1
ATOM 685 C C . THR A 1 87 ? 9.673 -2.263 -22.860 1.00 53.72 87 THR A C 1
ATOM 687 O O . THR A 1 87 ? 9.064 -2.376 -23.924 1.00 53.72 87 THR A O 1
ATOM 690 N N . ASP A 1 88 ? 10.987 -2.005 -22.803 1.00 46.41 88 ASP A N 1
ATOM 691 C CA . ASP A 1 88 ? 11.789 -1.816 -24.014 1.00 46.41 88 ASP A CA 1
ATOM 692 C C . ASP A 1 88 ? 11.590 -2.989 -25.004 1.00 46.41 88 ASP A C 1
ATOM 694 O O . ASP A 1 88 ? 11.991 -4.135 -24.804 1.00 46.41 88 ASP A O 1
ATOM 698 N N . TYR A 1 89 ? 10.814 -2.667 -26.035 1.00 45.22 89 TYR A N 1
ATOM 699 C CA . TYR A 1 89 ? 10.510 -3.379 -27.262 1.00 45.22 89 TYR A CA 1
ATOM 700 C C . TYR A 1 89 ? 10.229 -4.896 -27.211 1.00 45.22 89 TYR A C 1
ATOM 702 O O . TYR A 1 89 ? 10.952 -5.719 -27.775 1.00 45.22 89 TYR A O 1
ATOM 710 N N . ARG A 1 90 ? 9.015 -5.268 -26.793 1.00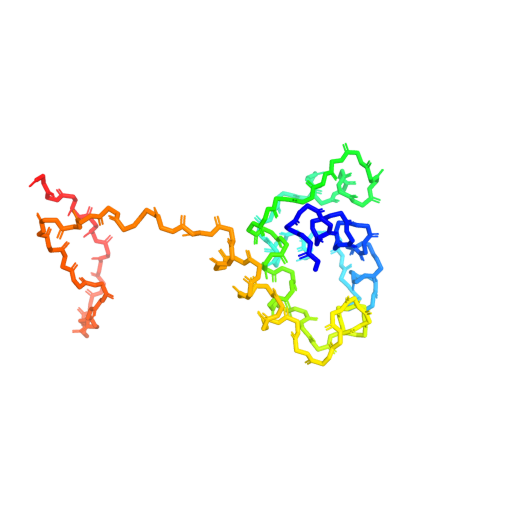 36.56 90 ARG A N 1
ATOM 711 C CA . ARG A 1 90 ? 8.270 -6.280 -27.563 1.00 36.56 90 ARG A CA 1
ATOM 712 C C . ARG A 1 90 ? 6.936 -5.703 -28.009 1.00 36.56 90 ARG A C 1
ATOM 714 O O . ARG A 1 90 ? 5.883 -6.016 -27.467 1.00 36.56 90 ARG A O 1
ATOM 721 N N . LYS A 1 91 ? 6.987 -4.877 -29.063 1.00 42.25 91 LYS A N 1
ATOM 722 C CA . LYS A 1 91 ? 5.867 -4.798 -30.005 1.00 42.25 91 LYS A CA 1
ATOM 723 C C . LYS A 1 91 ? 5.690 -6.197 -30.591 1.00 42.25 91 LYS A C 1
ATOM 725 O O . LYS A 1 91 ? 6.246 -6.509 -31.643 1.00 42.25 91 LYS A O 1
ATOM 730 N N . GLU A 1 92 ? 4.940 -7.061 -29.916 1.00 39.22 92 GLU A N 1
ATOM 731 C CA . GLU A 1 92 ? 4.241 -8.105 -30.646 1.00 39.22 92 GLU A CA 1
ATOM 732 C C . GLU A 1 92 ? 3.347 -7.375 -31.640 1.00 39.22 92 GLU A C 1
ATOM 734 O O . GLU A 1 92 ? 2.470 -6.589 -31.279 1.00 39.22 92 GLU A O 1
ATOM 739 N N . LYS A 1 93 ? 3.674 -7.545 -32.922 1.00 40.00 93 LYS A N 1
ATOM 740 C CA . LYS A 1 93 ? 2.828 -7.109 -34.019 1.00 40.00 93 LYS A CA 1
ATOM 741 C C . LYS A 1 93 ? 1.482 -7.785 -33.794 1.00 40.00 93 LYS A C 1
ATOM 743 O O . LYS A 1 93 ? 1.359 -8.980 -34.049 1.00 40.00 93 LYS A O 1
ATOM 748 N N . THR A 1 94 ? 0.479 -7.048 -33.332 1.00 49.12 94 THR A N 1
ATOM 749 C CA . THR A 1 94 ? -0.897 -7.509 -33.461 1.00 49.12 94 THR A CA 1
ATOM 750 C C . THR A 1 94 ? -1.211 -7.505 -34.952 1.00 49.12 94 THR A C 1
ATOM 752 O O . THR A 1 94 ? -1.573 -6.495 -35.553 1.00 49.12 94 THR A O 1
ATOM 755 N N . LEU A 1 95 ? -1.001 -8.658 -35.585 1.00 40.75 95 LEU A N 1
ATOM 756 C CA . LEU A 1 95 ? -1.546 -8.974 -36.897 1.00 40.75 95 LEU A CA 1
ATOM 757 C C . LEU A 1 95 ? -3.057 -9.199 -36.738 1.00 40.75 95 LEU A C 1
ATOM 759 O O . LEU A 1 95 ? -3.537 -10.318 -36.858 1.00 40.75 95 LEU A O 1
ATOM 763 N N . GLY A 1 96 ? -3.802 -8.128 -36.448 1.00 47.72 96 GLY A N 1
ATOM 764 C CA . GLY A 1 96 ? -5.261 -8.116 -36.572 1.00 47.72 96 GLY A CA 1
ATOM 765 C C . GLY A 1 96 ? -6.062 -7.950 -35.276 1.00 47.72 96 GLY A C 1
ATOM 766 O O . GLY A 1 96 ? -6.298 -8.909 -34.556 1.00 47.72 96 GLY A O 1
ATOM 767 N N . GLY A 1 97 ? -6.596 -6.732 -35.102 1.00 45.75 97 GLY A N 1
ATOM 768 C CA . GLY A 1 97 ? -7.891 -6.415 -34.467 1.00 45.75 97 GLY A CA 1
ATOM 769 C C . GLY A 1 97 ? -7.943 -6.323 -32.933 1.00 45.75 97 GLY A C 1
ATOM 770 O O . GLY A 1 97 ? -7.161 -6.951 -32.241 1.00 45.75 97 GLY A O 1
ATOM 771 N N . LYS A 1 98 ? -8.865 -5.580 -32.300 1.00 50.31 98 LYS A N 1
ATOM 772 C CA . LYS A 1 98 ? -9.700 -4.406 -32.642 1.00 50.31 98 LYS A CA 1
ATOM 773 C C . LYS A 1 98 ? -10.254 -3.861 -31.298 1.00 50.31 98 LYS A C 1
ATOM 775 O O . LYS A 1 98 ? -10.488 -4.636 -30.382 1.00 50.31 98 LYS A O 1
ATOM 780 N N . VAL A 1 99 ? -10.423 -2.538 -31.232 1.00 46.28 99 VAL A N 1
ATOM 781 C CA . VAL A 1 99 ? -11.219 -1.663 -30.330 1.00 46.28 99 VAL A CA 1
ATOM 782 C C . VAL A 1 99 ? -11.925 -2.277 -29.097 1.00 46.28 99 VAL A C 1
ATOM 784 O O . VAL A 1 99 ? -12.785 -3.138 -29.229 1.00 46.28 99 VAL A O 1
ATOM 787 N N . TRP A 1 100 ? -11.671 -1.687 -27.923 1.00 48.25 100 TRP A N 1
ATOM 788 C CA . TRP A 1 100 ? -12.371 -1.871 -26.640 1.00 48.25 100 TRP A CA 1
ATOM 789 C C . TRP A 1 100 ? -12.747 -0.456 -26.168 1.00 48.25 100 TRP A C 1
ATOM 791 O O . TRP A 1 100 ? -11.851 0.262 -25.748 1.00 48.25 100 TRP A O 1
ATOM 801 N N . TRP A 1 101 ? -13.918 0.144 -26.385 1.00 48.75 101 TRP A N 1
ATOM 802 C CA . TRP A 1 101 ? -15.285 -0.180 -25.965 1.00 48.75 101 TRP A CA 1
ATOM 803 C C . TRP A 1 101 ? -16.246 0.724 -26.772 1.00 48.75 101 TRP A C 1
ATOM 805 O O . TRP A 1 101 ? -15.813 1.731 -27.339 1.00 48.75 101 TRP A O 1
ATOM 815 N N . ARG A 1 102 ? -17.554 0.448 -26.778 1.00 51.03 102 ARG A N 1
ATOM 816 C CA . ARG A 1 102 ? -18.573 1.444 -27.158 1.00 51.03 102 ARG A CA 1
ATOM 817 C C . ARG A 1 102 ? -19.764 1.304 -26.218 1.00 51.03 102 ARG A C 1
ATOM 819 O O . ARG A 1 102 ? -20.225 0.185 -26.013 1.00 51.03 102 ARG A O 1
ATOM 826 N N . GLU A 1 103 ? -20.236 2.411 -25.649 1.00 45.25 103 GLU A N 1
ATOM 827 C CA . GLU A 1 103 ? -21.487 2.419 -24.887 1.00 45.25 103 GLU A CA 1
ATOM 828 C C . GLU A 1 103 ? -22.635 1.948 -25.778 1.00 45.25 103 GLU A C 1
ATOM 830 O O . GLU A 1 103 ? -22.825 2.452 -26.888 1.00 45.25 103 GLU A O 1
ATOM 835 N N . VAL A 1 104 ? -23.414 0.997 -25.272 1.00 54.22 104 VAL A N 1
ATOM 836 C CA . VAL A 1 104 ? -24.731 0.690 -25.819 1.00 54.22 104 VAL A CA 1
ATOM 837 C C . VAL A 1 104 ? -25.731 1.101 -24.753 1.00 54.22 104 VAL A C 1
ATOM 839 O O . VAL A 1 104 ? -25.819 0.487 -23.692 1.00 54.22 104 VAL A O 1
ATOM 842 N N . ALA A 1 105 ? -26.441 2.194 -25.011 1.00 49.19 105 ALA A N 1
ATOM 843 C CA . ALA A 1 105 ? -27.565 2.595 -24.189 1.00 49.19 105 ALA A CA 1
ATOM 844 C C . ALA A 1 105 ? -28.699 1.574 -24.358 1.00 49.19 105 ALA A C 1
ATOM 846 O O . ALA A 1 105 ? -29.161 1.349 -25.475 1.00 49.19 105 ALA A O 1
ATOM 847 N N . GLY A 1 106 ? -29.173 1.015 -23.243 1.00 49.28 106 GLY A N 1
ATOM 848 C CA . GLY A 1 106 ? -30.497 0.400 -23.164 1.00 49.28 106 GLY A CA 1
ATOM 849 C C . GLY A 1 106 ? -30.523 -1.063 -22.730 1.00 49.28 106 GLY A C 1
ATOM 850 O O . GLY A 1 106 ? -30.153 -1.947 -23.487 1.00 49.28 106 GLY A O 1
ATOM 851 N N . LEU A 1 107 ? -31.093 -1.257 -21.537 1.00 39.31 107 LEU A N 1
ATOM 852 C CA . LEU A 1 107 ? -31.656 -2.479 -20.953 1.00 39.31 107 LEU A CA 1
ATOM 853 C C . LEU A 1 107 ? -30.717 -3.663 -20.654 1.00 39.31 107 LEU A C 1
ATOM 855 O O . LEU A 1 107 ? -30.332 -4.432 -21.523 1.00 39.31 107 LEU A O 1
ATOM 859 N N . ALA A 1 108 ? -30.466 -3.812 -19.347 1.00 49.25 108 ALA A N 1
ATOM 860 C CA . ALA A 1 108 ? -30.529 -5.053 -18.569 1.00 49.25 108 ALA A CA 1
ATOM 861 C C . ALA A 1 108 ? -30.331 -6.366 -19.348 1.00 49.25 108 ALA A C 1
ATOM 863 O O . ALA A 1 108 ? -31.294 -6.971 -19.802 1.00 49.25 108 ALA A O 1
ATOM 864 N N . ASP A 1 109 ? -29.069 -6.773 -19.491 1.00 44.12 109 ASP A N 1
ATOM 865 C CA . ASP A 1 109 ? -28.537 -8.085 -19.087 1.00 44.12 109 ASP A CA 1
ATOM 866 C C . ASP A 1 109 ? -27.145 -8.253 -19.716 1.00 44.12 109 ASP A C 1
ATOM 868 O O . ASP A 1 109 ? -26.978 -8.391 -20.927 1.00 44.12 109 ASP A O 1
ATOM 872 N N . LEU A 1 110 ? -26.100 -8.200 -18.884 1.00 45.94 110 LEU A N 1
ATOM 873 C CA . LEU A 1 110 ? -24.719 -8.397 -19.325 1.00 45.94 110 LEU A CA 1
ATOM 874 C C . LEU A 1 110 ? -24.460 -9.892 -19.549 1.00 45.94 110 LEU A C 1
ATOM 876 O O . LEU A 1 110 ? -24.018 -10.597 -18.644 1.00 45.94 110 LEU A O 1
ATOM 880 N N . LEU A 1 111 ? -24.694 -10.374 -20.770 1.00 44.12 111 LEU A N 1
ATOM 881 C CA . LEU A 1 111 ? -24.170 -11.659 -21.233 1.00 44.12 111 LEU A CA 1
ATOM 882 C C . LEU A 1 111 ? -22.890 -11.437 -22.045 1.00 44.12 111 LEU A C 1
ATOM 884 O O . LEU A 1 111 ? -22.902 -10.894 -23.146 1.00 44.12 111 LEU A O 1
ATOM 888 N N . CYS A 1 112 ? -21.763 -11.882 -21.489 1.00 48.69 112 CYS A N 1
ATOM 889 C CA . CYS A 1 112 ? -20.484 -11.943 -22.185 1.00 48.69 112 CYS A CA 1
ATOM 890 C C . CYS A 1 112 ? -20.410 -13.261 -22.969 1.00 48.69 112 CYS A C 1
ATOM 892 O O . CYS A 1 112 ? -20.223 -14.321 -22.371 1.00 48.69 112 CYS A O 1
ATOM 894 N N . SER A 1 113 ? -20.547 -13.224 -24.297 1.00 37.62 113 SER A N 1
ATOM 895 C CA . SER A 1 113 ? -20.208 -14.379 -25.135 1.00 37.62 113 SER A CA 1
ATOM 896 C C . SER A 1 113 ? -18.812 -14.203 -25.729 1.00 37.62 113 SER A C 1
ATOM 898 O O . SER A 1 113 ? -18.587 -13.305 -26.541 1.00 37.62 113 SER A O 1
ATOM 900 N N . LYS A 1 114 ? -17.878 -15.089 -25.360 1.00 36.91 114 LYS A N 1
ATOM 901 C CA . LYS A 1 114 ? -16.631 -15.295 -26.110 1.00 36.91 114 LYS A CA 1
ATOM 902 C C . LYS A 1 114 ? -16.990 -15.766 -27.518 1.00 36.91 114 LYS A C 1
ATOM 904 O O . LYS A 1 114 ? -17.644 -16.797 -27.653 1.00 36.91 114 LYS A O 1
ATOM 909 N N . ILE A 1 115 ? -16.529 -15.058 -28.542 1.00 39.94 115 ILE A N 1
ATOM 910 C CA . ILE A 1 115 ? -16.497 -15.590 -29.906 1.00 39.94 115 ILE A CA 1
ATOM 911 C C . ILE A 1 115 ? -15.045 -15.972 -30.191 1.00 39.94 115 ILE A C 1
ATOM 913 O O . ILE A 1 115 ? -14.130 -15.203 -29.896 1.00 39.94 115 ILE A O 1
ATOM 917 N N . SER A 1 116 ? -14.889 -17.224 -30.622 1.00 36.69 116 SER A N 1
ATOM 918 C CA . SER A 1 116 ? -13.633 -17.891 -30.982 1.00 36.69 116 SER A CA 1
ATOM 919 C C . SER A 1 116 ? -12.996 -17.299 -32.233 1.00 36.69 116 SER A C 1
ATOM 921 O O . SER A 1 116 ? -13.748 -16.734 -33.057 1.00 36.69 116 SER A O 1
#

Sequence (116 aa):
MTRDEIISRVSEKVRVLRAEVGYTQDKMADIIGVSKKTLVQIEKRRVQAGWSTVVAICALFRETETIQFLFGNEPLEVLETVAHEGTDYRKEKTLGGKVWWREVAGLADLLCSKIS